Protein AF-A0A6M1MRG3-F1 (afdb_monomer_lite)

Foldseek 3Di:
DDWDADPVRDIDDDDDDPDDDPDDDDDDDDDDDDDPPDDDDDDPPQVPDPPGDDDPVVCVVVPDDPDDDD

Sequence (70 aa):
MIWTHDVFGNSVAIACFSGQTDRPVIESRMTLNQRTDWPVFDIDAGAGTCPFCYSDDEKTDLGRSPAGLG

Structure (mmCIF, N/CA/C/O backbone):
data_AF-A0A6M1MRG3-F1
#
_en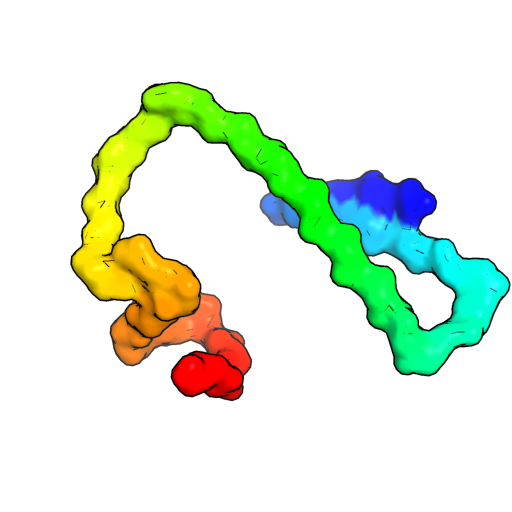try.id   AF-A0A6M1MRG3-F1
#
loop_
_atom_site.group_PDB
_atom_site.id
_atom_site.type_symbol
_atom_site.label_atom_id
_atom_site.label_alt_id
_atom_site.label_comp_id
_atom_site.label_asym_id
_atom_site.label_entity_id
_atom_site.label_seq_id
_atom_site.pdbx_PDB_ins_code
_atom_site.Cartn_x
_atom_site.Cartn_y
_atom_site.Cartn_z
_atom_site.occupancy
_atom_site.B_iso_or_equiv
_atom_site.auth_seq_id
_atom_site.auth_comp_id
_atom_site.auth_asym_id
_atom_site.auth_atom_id
_atom_site.pdbx_PDB_model_num
ATOM 1 N N . MET A 1 1 ? -14.953 8.179 8.061 1.00 68.19 1 MET A N 1
ATOM 2 C CA . MET A 1 1 ? -13.551 7.816 7.771 1.00 68.19 1 MET A CA 1
ATOM 3 C C . MET A 1 1 ? -12.792 9.102 7.534 1.00 68.19 1 MET A C 1
ATOM 5 O O . MET A 1 1 ? -13.323 9.960 6.838 1.00 68.19 1 MET A O 1
ATOM 9 N N . ILE A 1 2 ? -11.628 9.262 8.155 1.00 84.19 2 ILE A N 1
ATOM 10 C CA . ILE A 1 2 ? -10.783 10.455 8.003 1.00 84.19 2 ILE A CA 1
ATOM 11 C C . ILE A 1 2 ? -9.501 10.013 7.306 1.00 84.19 2 ILE A C 1
ATOM 13 O O . ILE A 1 2 ? -8.898 9.032 7.735 1.00 84.19 2 ILE A O 1
ATOM 17 N N . TRP A 1 3 ? -9.116 10.717 6.245 1.00 87.12 3 TRP A N 1
ATOM 18 C CA . TRP A 1 3 ? -7.872 10.487 5.514 1.00 87.12 3 TRP A CA 1
ATOM 19 C C . TRP A 1 3 ? -6.875 11.598 5.815 1.00 87.12 3 TRP A C 1
ATOM 21 O O . TRP A 1 3 ? -7.252 12.765 5.912 1.00 87.12 3 TRP A O 1
ATOM 31 N N . THR A 1 4 ? -5.611 11.224 5.954 1.00 93.06 4 THR A N 1
ATOM 32 C CA . THR A 1 4 ? -4.484 12.139 6.134 1.00 93.06 4 THR A CA 1
ATOM 33 C C . THR A 1 4 ? -3.250 11.584 5.432 1.00 93.06 4 THR A C 1
ATOM 35 O O . THR A 1 4 ? -3.229 10.420 5.031 1.00 93.06 4 THR A O 1
ATOM 38 N N . HIS A 1 5 ? -2.218 12.410 5.309 1.00 91.38 5 HIS A N 1
ATOM 39 C CA . HIS A 1 5 ? -0.887 11.977 4.902 1.00 91.38 5 HIS A CA 1
ATOM 40 C C . HIS A 1 5 ? 0.081 12.101 6.079 1.00 91.38 5 HIS A C 1
ATOM 42 O O . HIS A 1 5 ? -0.049 13.027 6.885 1.00 91.38 5 HIS A O 1
ATOM 48 N N . ASP A 1 6 ? 1.017 11.160 6.202 1.00 91.06 6 ASP A N 1
ATOM 49 C CA . ASP A 1 6 ? 2.156 11.311 7.110 1.00 91.06 6 ASP A CA 1
ATOM 50 C C . ASP A 1 6 ? 3.259 12.190 6.485 1.00 91.06 6 ASP A C 1
ATOM 52 O O . ASP A 1 6 ? 3.149 12.652 5.347 1.00 91.06 6 ASP A O 1
ATOM 56 N N . VAL A 1 7 ? 4.343 12.427 7.229 1.00 93.00 7 VAL A N 1
ATOM 57 C CA . VAL A 1 7 ? 5.475 13.255 6.769 1.00 93.00 7 VAL A CA 1
ATOM 58 C C . VAL A 1 7 ? 6.257 12.645 5.597 1.00 93.00 7 VAL A C 1
ATOM 60 O O . VAL A 1 7 ? 7.021 13.357 4.951 1.00 93.00 7 VAL A O 1
ATOM 63 N N . PHE A 1 8 ? 6.062 11.356 5.309 1.00 91.25 8 PHE A N 1
ATOM 64 C CA . PHE A 1 8 ? 6.652 10.645 4.173 1.00 91.25 8 PHE A CA 1
ATOM 65 C C . PHE A 1 8 ? 5.692 10.561 2.972 1.00 91.25 8 PHE A C 1
ATOM 67 O O . PHE A 1 8 ? 6.062 10.031 1.928 1.00 91.25 8 PHE A O 1
ATOM 74 N N . GLY A 1 9 ? 4.474 11.098 3.095 1.00 86.00 9 GLY A N 1
ATOM 75 C CA . GLY A 1 9 ? 3.456 11.099 2.046 1.00 86.00 9 GLY A CA 1
ATOM 76 C C . GLY A 1 9 ? 2.570 9.850 2.013 1.00 86.00 9 GLY A C 1
ATOM 77 O O . GLY A 1 9 ? 1.707 9.748 1.135 1.00 86.00 9 GLY A O 1
ATOM 78 N N . ASN A 1 10 ? 2.710 8.920 2.963 1.00 85.19 10 ASN A N 1
ATOM 79 C CA . ASN A 1 10 ? 1.860 7.731 3.010 1.00 85.19 10 ASN A CA 1
ATOM 80 C C . ASN A 1 10 ? 0.414 8.128 3.310 1.00 85.19 10 ASN A C 1
ATOM 82 O O . ASN A 1 10 ? 0.156 8.949 4.190 1.00 85.19 10 ASN A O 1
ATOM 86 N N . SER A 1 11 ? -0.540 7.525 2.597 1.00 86.75 11 SER A N 1
ATOM 87 C CA . SER A 1 11 ? -1.967 7.728 2.867 1.00 86.75 11 SER A CA 1
ATOM 88 C C . SER A 1 11 ? -2.378 6.935 4.106 1.00 86.75 11 SER A C 1
ATOM 90 O O . SER A 1 11 ? -2.253 5.713 4.135 1.00 86.75 11 SER A O 1
ATOM 92 N N . VAL A 1 12 ? -2.898 7.624 5.117 1.00 88.62 12 VAL A N 1
ATOM 93 C CA . VAL A 1 12 ? -3.337 7.041 6.389 1.00 88.62 12 VAL A CA 1
ATOM 94 C C . VAL A 1 12 ? -4.833 7.274 6.552 1.00 88.62 12 VAL A C 1
ATOM 96 O O . VAL A 1 12 ? -5.313 8.400 6.409 1.00 88.62 12 VAL A O 1
ATOM 99 N N . ALA A 1 13 ? -5.574 6.218 6.884 1.00 87.88 13 ALA A N 1
ATOM 100 C CA . ALA A 1 13 ? -7.002 6.303 7.155 1.00 87.88 13 ALA A CA 1
ATOM 101 C C . ALA A 1 13 ? -7.347 5.903 8.587 1.00 87.88 13 ALA A C 1
ATOM 103 O O . ALA A 1 13 ? -6.891 4.878 9.089 1.00 87.88 13 ALA A O 1
ATOM 104 N N . ILE A 1 14 ? -8.237 6.675 9.208 1.00 86.38 14 ILE A N 1
ATOM 105 C CA . ILE A 1 14 ? -8.859 6.339 10.488 1.00 86.38 14 ILE A CA 1
ATOM 106 C C . ILE A 1 14 ? -10.286 5.852 10.216 1.00 86.38 14 ILE A C 1
ATOM 108 O O . ILE A 1 14 ? -11.153 6.610 9.752 1.00 86.38 14 ILE A O 1
ATOM 112 N N . ALA A 1 15 ? -10.521 4.570 10.500 1.00 83.88 15 ALA A N 1
ATOM 113 C CA . ALA A 1 15 ? -11.828 3.927 10.438 1.00 83.88 15 ALA A CA 1
ATOM 114 C C . ALA A 1 15 ? -12.434 3.828 11.845 1.00 83.88 15 ALA A C 1
ATOM 116 O O . ALA A 1 15 ? -11.793 3.337 12.771 1.00 83.88 15 ALA A O 1
ATOM 117 N N . CYS A 1 16 ? -13.680 4.283 11.995 1.00 83.38 16 CYS A N 1
ATOM 118 C CA . CYS A 1 16 ? -14.451 4.129 13.227 1.00 83.38 16 CYS A CA 1
ATOM 119 C C . CYS A 1 16 ? -15.555 3.101 12.985 1.00 83.38 16 CYS A C 1
ATOM 121 O O . CYS A 1 16 ? -16.312 3.232 12.023 1.00 83.38 16 CYS A O 1
ATOM 123 N N 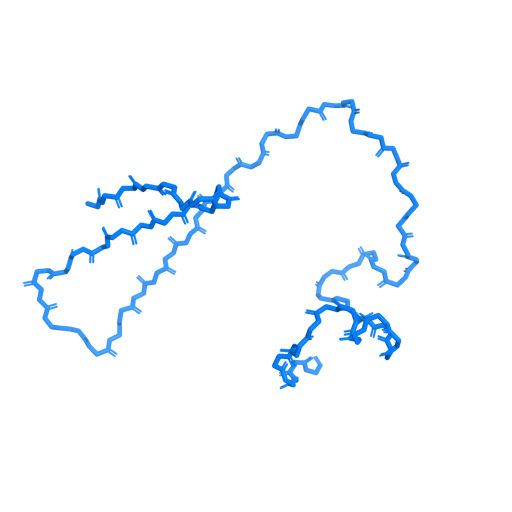. PHE A 1 17 ? -15.666 2.117 13.872 1.00 81.25 17 PHE A N 1
ATOM 124 C CA . PHE A 1 17 ? -16.709 1.095 13.837 1.00 81.25 17 PHE A CA 1
ATOM 125 C C . PHE A 1 17 ? -17.691 1.353 14.979 1.00 81.25 17 PHE A C 1
ATOM 127 O O . PHE A 1 17 ? -17.278 1.621 16.104 1.00 81.25 17 PHE A O 1
ATOM 134 N N . SER A 1 18 ? -18.993 1.291 14.701 1.00 82.00 18 SER A N 1
ATOM 135 C CA . SER A 1 18 ? -20.040 1.569 15.693 1.00 82.00 18 SER A CA 1
ATOM 136 C C . SER A 1 18 ? -20.363 0.379 16.606 1.00 82.00 18 SER A C 1
ATOM 138 O O . SER A 1 18 ? -21.192 0.514 17.500 1.00 82.00 18 SER A O 1
ATOM 140 N N . GLY A 1 19 ? -19.748 -0.785 16.381 1.00 82.25 19 GLY A N 1
ATOM 141 C CA . GLY A 1 19 ? -20.020 -2.014 17.121 1.00 82.25 19 GLY A CA 1
ATOM 142 C C . GLY A 1 19 ? -18.808 -2.937 17.181 1.00 82.25 19 GLY A C 1
ATOM 143 O O . GLY A 1 19 ? -17.863 -2.804 16.403 1.00 82.25 19 GLY A O 1
ATOM 144 N N . GLN A 1 20 ? -18.845 -3.868 18.130 1.00 85.62 20 GLN A N 1
ATOM 145 C CA . GLN A 1 20 ? -17.794 -4.858 18.333 1.00 85.62 20 GLN A CA 1
ATOM 146 C C . GLN A 1 20 ? -17.924 -5.965 17.277 1.00 85.62 20 GLN A C 1
ATOM 148 O O . GLN A 1 20 ? -19.011 -6.497 17.064 1.00 85.62 20 GLN A O 1
ATOM 153 N N . THR A 1 21 ? -16.824 -6.299 16.607 1.00 84.44 21 THR A N 1
ATOM 154 C CA . THR A 1 21 ? -16.742 -7.406 15.645 1.00 84.44 21 THR A CA 1
ATOM 155 C C . THR A 1 21 ? -15.489 -8.218 15.939 1.00 84.44 21 THR A C 1
ATOM 157 O O . THR A 1 21 ? -14.454 -7.656 16.300 1.00 84.44 21 THR A O 1
ATOM 160 N N . ASP A 1 22 ? -15.578 -9.535 15.801 1.00 88.06 22 ASP A N 1
ATOM 161 C CA . ASP A 1 22 ? -14.440 -10.454 15.880 1.00 88.06 22 ASP A CA 1
ATOM 162 C C . ASP A 1 22 ? -13.651 -10.510 14.559 1.00 88.06 22 ASP A C 1
ATOM 164 O O . ASP A 1 22 ? -12.540 -11.040 14.515 1.00 88.06 22 ASP A O 1
ATOM 168 N N . ARG A 1 23 ? -14.212 -9.946 13.479 1.00 85.06 23 ARG A N 1
ATOM 169 C CA . ARG A 1 23 ? -13.665 -10.001 12.118 1.00 85.06 23 ARG A CA 1
ATOM 170 C C . ARG A 1 23 ? -13.775 -8.654 11.395 1.00 85.06 23 ARG A C 1
ATOM 172 O O . ARG A 1 23 ? -14.612 -8.498 10.503 1.00 85.06 23 ARG A O 1
ATOM 179 N N . PRO A 1 24 ? -12.948 -7.657 11.745 1.00 82.31 24 PRO A N 1
ATOM 180 C CA . PRO A 1 24 ? -12.848 -6.442 10.947 1.00 82.31 24 PRO A CA 1
ATOM 181 C C . PRO A 1 24 ? -12.230 -6.767 9.577 1.00 82.31 24 PRO A C 1
ATOM 183 O O . PRO A 1 24 ? -11.165 -7.376 9.498 1.00 82.31 24 PRO A O 1
ATOM 186 N N . VAL A 1 25 ? -12.894 -6.353 8.495 1.00 81.56 25 VAL A N 1
ATOM 187 C CA . VAL A 1 25 ? -12.388 -6.482 7.119 1.00 81.56 25 VAL A CA 1
ATOM 188 C C . VAL A 1 25 ? -12.035 -5.095 6.595 1.00 81.56 25 VAL A C 1
ATOM 190 O O . VAL A 1 25 ? -12.851 -4.176 6.669 1.00 81.56 25 VAL A O 1
ATOM 193 N N . ILE A 1 26 ? -10.821 -4.948 6.065 1.00 80.81 26 ILE A N 1
ATOM 194 C CA . ILE A 1 26 ? -10.351 -3.730 5.400 1.00 80.81 26 ILE A CA 1
ATOM 195 C C . ILE A 1 26 ? -10.175 -4.063 3.916 1.00 80.81 26 ILE A C 1
ATOM 197 O O . ILE A 1 26 ? -9.313 -4.864 3.566 1.00 80.81 26 ILE A O 1
ATOM 201 N N . GLU A 1 27 ? -10.983 -3.454 3.047 1.00 81.38 27 GLU A N 1
ATOM 202 C CA . GLU A 1 27 ? -10.808 -3.519 1.590 1.00 81.38 27 GLU A CA 1
ATOM 203 C C . GLU A 1 27 ? -10.204 -2.194 1.105 1.00 81.38 27 GLU A C 1
ATOM 205 O O . GLU A 1 27 ? -10.744 -1.121 1.380 1.00 81.38 27 GLU A O 1
ATOM 210 N N . SER A 1 28 ? -9.084 -2.263 0.383 1.00 76.62 28 SER A N 1
ATOM 211 C CA . SER A 1 28 ? -8.479 -1.111 -0.291 1.00 76.62 28 SER A CA 1
ATOM 212 C C . SER A 1 28 ? -8.601 -1.296 -1.797 1.00 76.62 28 SER A C 1
ATOM 214 O O . SER A 1 28 ? -8.142 -2.300 -2.341 1.00 76.62 28 SER A O 1
ATOM 216 N N . ARG A 1 29 ? -9.224 -0.331 -2.478 1.00 81.25 29 ARG A N 1
ATOM 217 C CA . ARG A 1 29 ? -9.363 -0.327 -3.935 1.00 81.25 29 ARG A CA 1
ATOM 218 C C . ARG A 1 29 ? -8.732 0.939 -4.492 1.00 81.25 29 ARG A C 1
ATOM 220 O O . ARG A 1 29 ? -9.212 2.038 -4.234 1.00 81.25 29 ARG A O 1
ATOM 227 N N . MET A 1 30 ? -7.675 0.775 -5.278 1.00 77.19 30 MET A N 1
ATOM 228 C CA . MET A 1 30 ? -6.992 1.869 -5.960 1.00 77.19 30 MET A CA 1
ATOM 229 C C . MET A 1 30 ? -7.184 1.729 -7.468 1.00 77.19 30 MET A C 1
ATOM 231 O O . MET A 1 30 ? -7.028 0.644 -8.021 1.00 77.19 30 MET A O 1
ATOM 235 N N . THR A 1 31 ? -7.513 2.833 -8.137 1.00 81.69 31 THR A N 1
ATOM 236 C CA . THR A 1 31 ? -7.457 2.920 -9.601 1.00 81.69 31 THR A CA 1
ATOM 237 C C . THR A 1 31 ? -6.198 3.686 -9.968 1.00 81.69 31 THR A C 1
ATOM 239 O O . THR A 1 31 ? -6.086 4.872 -9.660 1.00 81.69 31 THR A O 1
ATOM 242 N N . LEU A 1 32 ? -5.239 3.009 -10.593 1.00 76.88 32 LEU A N 1
ATOM 243 C CA . LEU A 1 32 ? -4.022 3.646 -11.074 1.00 76.88 32 LEU A CA 1
ATOM 244 C C . LEU A 1 32 ? -4.264 4.175 -12.489 1.00 76.88 32 LEU A C 1
ATOM 246 O O . LEU A 1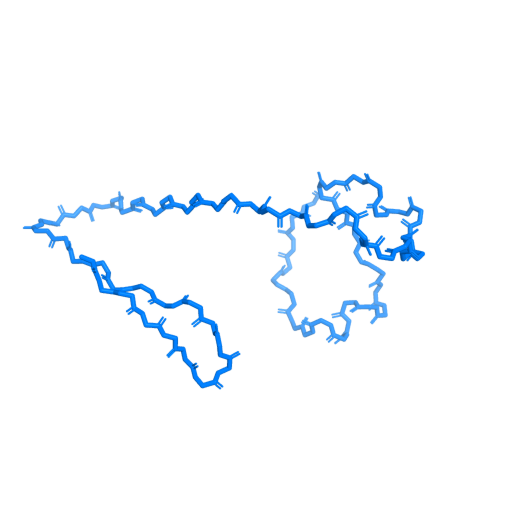 32 ? -4.457 3.396 -13.419 1.00 76.88 32 LEU A O 1
ATOM 250 N N . ASN A 1 33 ? -4.248 5.496 -12.655 1.00 75.31 33 ASN A N 1
ATOM 251 C CA . ASN A 1 33 ? -4.234 6.109 -13.978 1.00 75.31 33 ASN A CA 1
ATOM 252 C C . ASN A 1 33 ? -2.776 6.273 -14.425 1.00 75.31 33 ASN A C 1
ATOM 254 O O . ASN A 1 33 ? -2.108 7.233 -14.040 1.00 75.31 33 ASN A O 1
ATOM 258 N N . GLN A 1 34 ? -2.264 5.296 -15.171 1.00 71.62 34 GLN A N 1
ATOM 259 C CA . GLN A 1 34 ? -0.918 5.354 -15.735 1.00 71.62 34 GLN A CA 1
ATOM 260 C C . GLN A 1 34 ? -0.927 6.315 -16.931 1.00 71.62 34 GLN A C 1
ATOM 262 O O . GLN A 1 34 ? -1.674 6.107 -17.887 1.00 71.62 34 GLN A O 1
ATOM 267 N N . ARG A 1 35 ? -0.109 7.377 -16.895 1.00 71.31 35 ARG A N 1
ATOM 268 C CA . ARG A 1 35 ? 0.160 8.148 -18.115 1.00 71.31 35 ARG A CA 1
ATOM 269 C C . ARG A 1 35 ? 0.969 7.284 -19.087 1.00 71.31 35 ARG A C 1
ATOM 271 O O . ARG A 1 35 ? 1.809 6.488 -18.679 1.00 71.31 35 ARG A O 1
ATOM 278 N N . THR A 1 36 ? 0.692 7.450 -20.375 1.00 62.34 36 THR A N 1
ATOM 279 C CA . THR A 1 36 ? 1.224 6.634 -21.477 1.00 62.34 36 THR A CA 1
ATOM 280 C C . THR A 1 36 ? 2.731 6.809 -21.720 1.00 62.34 36 THR A C 1
ATOM 282 O O . THR A 1 36 ? 3.307 6.076 -22.513 1.00 62.34 36 THR A O 1
ATOM 285 N N . ASP A 1 37 ? 3.378 7.775 -21.069 1.00 70.31 37 ASP A N 1
ATOM 286 C CA . ASP A 1 37 ? 4.789 8.146 -21.230 1.00 70.31 37 ASP A CA 1
ATOM 287 C C . ASP A 1 37 ? 5.724 7.471 -20.213 1.00 70.31 37 ASP A C 1
ATOM 289 O O . ASP A 1 37 ? 6.827 7.955 -19.960 1.00 70.31 37 ASP A O 1
ATOM 293 N N . TRP A 1 38 ? 5.304 6.343 -19.634 1.00 67.19 38 TRP A N 1
ATOM 294 C CA . TRP A 1 38 ? 6.139 5.598 -18.696 1.00 67.19 38 TRP A CA 1
ATOM 295 C C . TRP A 1 38 ? 7.424 5.115 -19.390 1.00 67.19 38 TRP A C 1
ATOM 297 O O . TRP A 1 38 ? 7.338 4.460 -20.434 1.00 67.19 38 TRP A O 1
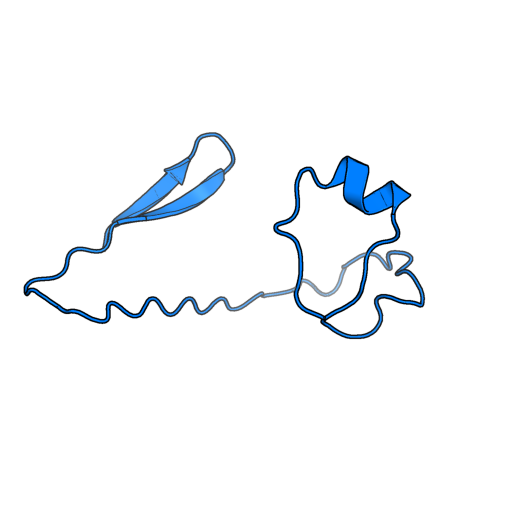ATOM 307 N N . PRO A 1 39 ? 8.619 5.415 -18.853 1.00 68.06 39 PRO A N 1
ATOM 308 C CA . PRO A 1 39 ? 9.849 4.927 -19.450 1.00 68.06 39 PRO A CA 1
ATOM 309 C C . PRO A 1 39 ? 9.899 3.399 -19.362 1.00 68.06 39 PRO A C 1
ATOM 311 O O . PRO A 1 39 ? 9.442 2.797 -18.388 1.00 68.06 39 PRO A O 1
ATOM 314 N N . VAL A 1 40 ? 10.454 2.767 -20.397 1.00 71.88 40 VAL A N 1
ATOM 315 C CA . VAL A 1 40 ? 10.752 1.334 -20.366 1.00 71.88 40 VAL A CA 1
ATOM 316 C C . VAL A 1 40 ? 11.887 1.142 -19.369 1.00 71.88 40 VAL A C 1
ATOM 318 O O . VAL A 1 40 ? 13.030 1.503 -19.644 1.00 71.88 40 VAL A O 1
ATOM 321 N N . PHE A 1 41 ? 11.550 0.634 -18.189 1.00 70.00 41 PHE A N 1
ATOM 322 C CA . PHE A 1 41 ? 12.535 0.150 -17.236 1.00 70.00 41 PHE A CA 1
ATOM 323 C C . PHE A 1 41 ? 12.960 -1.252 -17.649 1.00 70.00 41 PHE A C 1
ATOM 325 O O . PHE A 1 41 ? 12.137 -2.027 -18.141 1.00 70.00 41 PHE A O 1
ATOM 332 N N . ASP A 1 42 ? 14.235 -1.565 -17.449 1.00 77.19 42 ASP A N 1
ATOM 333 C CA . ASP A 1 42 ? 14.678 -2.948 -17.526 1.00 77.19 42 ASP A CA 1
ATOM 334 C C . ASP A 1 42 ? 14.032 -3.699 -16.357 1.00 77.19 42 ASP A C 1
ATOM 336 O O . ASP A 1 42 ? 14.205 -3.324 -15.194 1.00 77.19 42 ASP A O 1
ATOM 340 N N . ILE A 1 43 ? 13.187 -4.674 -16.680 1.00 75.88 43 ILE A N 1
ATOM 341 C CA . ILE A 1 43 ? 12.506 -5.511 -15.695 1.00 75.88 43 ILE A CA 1
ATOM 342 C C . ILE A 1 43 ? 13.284 -6.817 -15.655 1.00 75.88 43 ILE A C 1
ATOM 344 O O . ILE A 1 43 ? 13.505 -7.425 -16.703 1.00 75.88 43 ILE A O 1
ATOM 348 N N . ASP A 1 44 ? 13.662 -7.261 -14.455 1.00 80.44 44 ASP A N 1
ATOM 349 C CA . ASP A 1 44 ? 14.289 -8.569 -14.282 1.00 80.44 44 ASP A CA 1
ATOM 350 C C . ASP A 1 44 ? 13.423 -9.652 -14.946 1.00 80.44 44 ASP A C 1
ATOM 352 O O . ASP A 1 44 ? 12.203 -9.701 -14.758 1.00 80.44 44 ASP A O 1
ATOM 356 N N . ALA A 1 45 ? 14.049 -10.537 -15.722 1.00 80.19 45 ALA A N 1
ATOM 357 C CA . ALA A 1 45 ? 13.369 -11.639 -16.393 1.00 80.19 45 ALA A CA 1
ATOM 358 C C . ALA A 1 45 ? 12.561 -12.527 -15.420 1.00 80.19 45 ALA A C 1
ATOM 360 O O . ALA A 1 45 ? 11.554 -13.115 -15.819 1.00 80.19 45 ALA A O 1
ATOM 361 N N . GLY A 1 46 ? 12.962 -12.605 -14.147 1.00 81.25 46 GLY A N 1
ATOM 362 C CA . GLY A 1 46 ? 12.243 -13.299 -13.079 1.00 81.25 46 GLY A CA 1
ATOM 363 C C . GLY A 1 46 ? 11.010 -12.560 -12.539 1.00 81.25 46 GLY A C 1
ATOM 364 O O . GLY A 1 46 ? 10.167 -13.185 -11.898 1.00 81.25 46 GLY A O 1
ATOM 365 N N . ALA A 1 47 ? 10.855 -11.262 -12.823 1.00 81.69 47 ALA A N 1
ATOM 366 C CA . ALA A 1 47 ? 9.782 -10.402 -12.312 1.00 81.69 47 ALA A CA 1
ATOM 367 C C . ALA A 1 47 ? 8.603 -10.219 -13.293 1.00 81.69 47 ALA A C 1
ATOM 369 O O . ALA A 1 47 ? 7.790 -9.306 -13.146 1.00 81.69 47 ALA A O 1
ATOM 370 N N . GLY A 1 48 ? 8.469 -11.099 -14.290 1.00 82.00 48 GLY A N 1
ATOM 371 C CA . GLY A 1 48 ? 7.383 -11.033 -15.278 1.00 82.00 48 GLY A CA 1
ATOM 372 C C . GLY A 1 48 ? 5.986 -11.369 -14.731 1.00 82.00 48 GLY A C 1
ATOM 373 O O . GLY A 1 48 ? 4.983 -11.028 -15.359 1.00 82.00 48 GLY A O 1
ATOM 374 N N . THR A 1 49 ? 5.895 -12.029 -13.572 1.00 77.94 49 THR A N 1
ATOM 375 C CA . THR A 1 49 ? 4.627 -12.467 -12.959 1.00 77.94 49 THR A CA 1
ATOM 376 C C . THR A 1 49 ? 4.660 -12.344 -11.440 1.00 77.94 49 THR A C 1
ATOM 378 O O . THR A 1 49 ? 5.668 -12.660 -10.819 1.00 77.94 49 THR A O 1
ATOM 381 N N . CYS A 1 50 ? 3.544 -11.923 -10.835 1.00 73.31 50 CYS A N 1
ATOM 382 C CA . CYS A 1 50 ? 3.410 -11.776 -9.383 1.00 73.31 50 CYS A CA 1
ATOM 383 C C . CYS A 1 50 ? 2.687 -12.992 -8.759 1.00 73.31 50 CYS A C 1
ATOM 385 O O . CYS A 1 50 ? 1.637 -13.378 -9.284 1.00 73.31 50 CYS A O 1
ATOM 387 N N . PRO A 1 51 ? 3.184 -13.553 -7.634 1.00 84.25 51 PRO A N 1
ATOM 388 C CA . PRO A 1 51 ? 4.383 -13.135 -6.894 1.00 84.25 51 PRO A CA 1
ATOM 389 C C . PRO A 1 51 ? 5.693 -13.593 -7.562 1.00 84.25 51 PRO A C 1
ATOM 391 O O . PRO A 1 51 ? 5.743 -14.671 -8.148 1.00 84.25 51 PRO A O 1
ATOM 394 N N . PHE A 1 52 ? 6.749 -12.779 -7.444 1.00 83.75 52 PHE A N 1
ATOM 395 C CA . PHE A 1 52 ? 8.124 -13.126 -7.830 1.00 83.75 52 PHE A CA 1
ATOM 396 C C . PHE A 1 52 ? 9.048 -13.082 -6.608 1.00 83.75 52 PHE A C 1
ATOM 398 O O . PHE A 1 52 ? 8.736 -12.447 -5.597 1.00 83.75 52 PHE A O 1
ATOM 405 N N . CYS A 1 53 ? 10.187 -13.763 -6.701 1.00 83.19 53 CYS A N 1
ATOM 406 C CA . CYS A 1 53 ? 11.162 -13.845 -5.620 1.00 83.19 53 CYS A CA 1
ATOM 407 C C . CYS A 1 53 ? 12.311 -12.864 -5.846 1.00 83.19 53 CYS A C 1
ATOM 409 O O . CYS A 1 53 ? 12.877 -12.820 -6.933 1.00 83.19 53 CYS A O 1
ATOM 411 N N . TYR A 1 54 ? 12.698 -12.154 -4.790 1.00 82.12 54 TYR A N 1
ATOM 412 C CA . TYR A 1 54 ? 13.962 -11.422 -4.746 1.00 82.12 54 TYR A CA 1
ATOM 413 C C . TYR A 1 54 ? 15.137 -12.390 -4.559 1.00 82.12 54 TYR A C 1
ATOM 415 O O . TYR A 1 54 ? 14.989 -13.426 -3.891 1.00 82.12 54 TYR A O 1
ATOM 423 N N . SER A 1 55 ? 16.304 -12.048 -5.102 1.00 82.56 55 SER A N 1
ATOM 424 C CA . SER A 1 55 ? 17.555 -12.735 -4.770 1.00 82.56 55 SER A CA 1
ATOM 425 C C . SER A 1 55 ? 17.934 -12.507 -3.300 1.00 82.56 55 SER A C 1
ATOM 427 O O . SER A 1 55 ? 17.394 -11.629 -2.623 1.00 82.56 55 SER A O 1
ATOM 429 N N . ASP A 1 56 ? 18.843 -13.321 -2.764 1.00 82.19 56 ASP A N 1
ATOM 430 C CA . ASP A 1 56 ? 19.245 -13.203 -1.355 1.00 82.19 56 ASP A CA 1
ATOM 431 C C . ASP A 1 56 ? 19.988 -11.892 -1.057 1.00 82.19 56 ASP A C 1
ATOM 433 O O . ASP A 1 56 ? 19.819 -11.329 0.027 1.00 82.19 56 ASP A O 1
ATOM 437 N N . ASP A 1 57 ? 20.720 -11.360 -2.039 1.00 80.88 57 ASP A N 1
ATOM 438 C CA . ASP A 1 57 ? 21.377 -10.057 -1.931 1.00 80.88 57 ASP A CA 1
ATOM 439 C C . ASP A 1 57 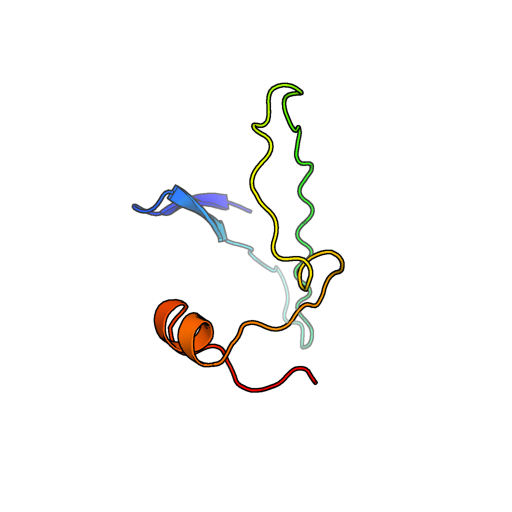? 20.332 -8.926 -1.881 1.00 80.88 57 ASP A C 1
ATOM 441 O O . ASP A 1 57 ? 20.348 -8.112 -0.959 1.00 80.88 57 ASP A O 1
ATOM 445 N N . GLU A 1 58 ? 19.335 -8.931 -2.774 1.00 81.12 58 GLU A N 1
ATOM 446 C CA . GLU A 1 58 ? 18.271 -7.910 -2.816 1.00 81.12 58 GLU A CA 1
ATOM 447 C C . GLU A 1 58 ? 17.360 -7.928 -1.579 1.00 81.12 58 GLU A C 1
ATOM 449 O O . GLU A 1 58 ? 16.907 -6.881 -1.112 1.00 81.12 58 GLU A O 1
ATOM 454 N N . LYS A 1 59 ? 17.108 -9.107 -0.991 1.00 81.25 59 LYS A N 1
ATOM 455 C CA . LYS A 1 59 ? 16.365 -9.218 0.279 1.00 81.25 59 LYS A CA 1
ATOM 456 C C . LYS A 1 59 ? 17.044 -8.464 1.422 1.00 81.25 59 LYS A C 1
ATOM 458 O O . LYS A 1 59 ? 16.356 -8.077 2.367 1.00 81.25 59 LYS A O 1
ATOM 463 N N . THR A 1 60 ? 18.362 -8.272 1.361 1.00 77.88 60 THR A N 1
ATOM 464 C CA . THR A 1 60 ? 19.114 -7.528 2.381 1.00 77.88 60 THR A CA 1
ATOM 465 C C . THR A 1 60 ? 18.778 -6.036 2.335 1.00 77.88 60 THR A C 1
ATOM 467 O O . THR A 1 60 ? 18.597 -5.420 3.388 1.00 77.88 60 THR A O 1
ATOM 470 N N . ASP A 1 61 ? 18.598 -5.480 1.133 1.00 73.62 61 ASP A N 1
ATOM 471 C CA . ASP A 1 61 ? 18.310 -4.056 0.911 1.00 73.62 61 ASP A CA 1
ATOM 472 C C . ASP A 1 61 ? 16.849 -3.680 1.198 1.00 73.62 61 ASP A C 1
ATOM 474 O O . ASP A 1 61 ? 16.558 -2.559 1.618 1.00 73.62 61 ASP A O 1
ATOM 478 N N . LEU A 1 62 ? 15.915 -4.622 1.040 1.00 72.00 62 LEU A N 1
ATOM 479 C CA . LEU A 1 62 ? 14.486 -4.411 1.319 1.00 72.00 62 LEU A CA 1
ATOM 480 C C . LEU A 1 62 ? 14.152 -4.335 2.819 1.00 72.00 62 LEU A C 1
ATOM 482 O O . LEU A 1 62 ? 12.999 -4.116 3.202 1.00 72.00 62 LEU A O 1
ATOM 486 N N . GLY A 1 63 ? 15.149 -4.520 3.685 1.00 61.59 63 GLY A N 1
ATOM 487 C CA . GLY A 1 63 ? 14.937 -4.708 5.111 1.00 61.59 63 GLY A CA 1
ATOM 488 C C . GLY A 1 63 ? 14.263 -6.050 5.406 1.00 61.59 63 GLY A C 1
ATOM 489 O O . GLY A 1 63 ? 13.991 -6.864 4.525 1.00 61.59 63 GLY A O 1
ATOM 490 N N . ARG A 1 64 ? 14.014 -6.322 6.691 1.00 53.91 64 ARG A N 1
ATOM 491 C CA . ARG A 1 64 ? 13.515 -7.621 7.164 1.00 53.91 64 ARG A CA 1
ATOM 492 C C . ARG A 1 64 ? 12.112 -7.913 6.612 1.00 53.91 64 ARG A C 1
ATOM 494 O O . ARG A 1 64 ? 11.111 -7.607 7.254 1.00 53.91 64 ARG A O 1
ATOM 501 N N . SER A 1 65 ? 12.047 -8.539 5.444 1.00 52.41 65 SER A N 1
ATOM 502 C CA . SER A 1 65 ? 10.814 -9.090 4.889 1.00 52.41 65 SER A CA 1
ATOM 503 C C . SER A 1 65 ? 10.326 -10.216 5.811 1.00 52.41 65 SER A C 1
ATOM 505 O O . SER A 1 65 ? 11.144 -11.049 6.221 1.00 52.41 65 SER A O 1
ATOM 507 N N . PRO A 1 66 ? 9.040 -10.261 6.209 1.00 47.72 66 PRO A N 1
ATOM 508 C CA . PRO A 1 66 ? 8.535 -11.377 6.995 1.00 47.72 66 PRO A CA 1
ATOM 509 C C . PRO A 1 66 ? 8.736 -12.660 6.186 1.00 47.72 66 PRO A C 1
ATOM 511 O O . PRO A 1 66 ? 8.368 -12.742 5.017 1.00 47.72 66 PRO A O 1
ATOM 514 N N . ALA A 1 67 ? 9.404 -13.633 6.800 1.00 46.31 67 ALA A N 1
ATOM 515 C CA . ALA A 1 67 ? 9.748 -14.884 6.153 1.00 46.31 67 ALA A CA 1
ATOM 516 C C . ALA A 1 67 ? 8.483 -15.618 5.684 1.00 46.31 67 ALA A C 1
ATOM 518 O O . ALA A 1 67 ? 7.618 -15.937 6.497 1.00 46.31 67 ALA A O 1
ATOM 519 N N . GLY A 1 68 ? 8.438 -15.942 4.392 1.00 47.72 68 GLY A N 1
ATOM 520 C CA . GLY A 1 68 ? 7.610 -17.017 3.857 1.00 47.72 68 GLY A CA 1
ATOM 521 C C . GLY A 1 68 ? 6.224 -16.606 3.372 1.00 47.72 68 GLY A C 1
ATOM 522 O O . GLY A 1 68 ? 5.259 -16.606 4.128 1.00 47.72 68 GLY A O 1
ATOM 523 N N . LEU A 1 69 ? 6.108 -16.434 2.061 1.00 39.78 69 LEU A N 1
ATOM 524 C CA . LEU A 1 69 ? 5.044 -17.081 1.300 1.00 39.78 69 LEU A CA 1
ATOM 525 C C . LEU A 1 69 ? 5.771 -17.848 0.192 1.00 39.78 69 LEU A C 1
ATOM 527 O O . LEU A 1 69 ? 6.591 -17.259 -0.510 1.00 39.78 69 LEU A O 1
ATOM 531 N N . GLY A 1 70 ? 5.612 -19.174 0.219 1.00 40.72 70 GLY A N 1
ATOM 532 C CA . GLY A 1 70 ? 6.359 -20.122 -0.612 1.00 40.72 70 GLY A CA 1
ATOM 533 C C . GLY A 1 70 ? 5.896 -20.196 -2.055 1.00 40.72 70 GLY A C 1
ATOM 534 O O . GLY A 1 70 ? 4.981 -19.434 -2.435 1.00 40.72 70 GLY A O 1
#

pLDDT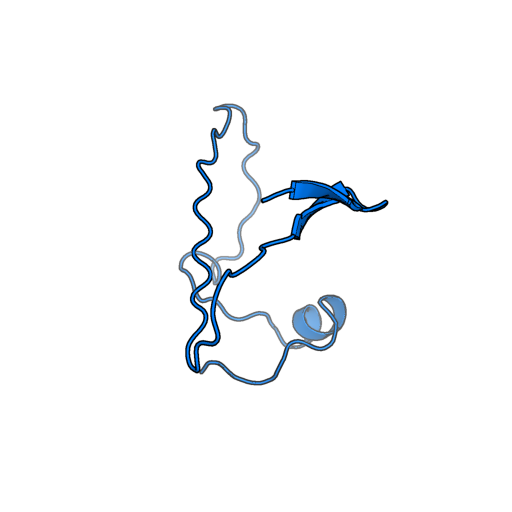: mean 76.98, std 12.1, range [39.78, 93.06]

Secondary structure (DSSP, 8-state):
-EEEE-TT--EEEE---SS--S-------------TT---PPPPGGGSSSS-PPPHHHHHHT--PPS---

Radius of gyration: 18.08 Å; chains: 1; bounding box: 41×33×40 Å